Protein AF-A0A933LT91-F1 (afdb_monomer_lite)

Foldseek 3Di:
DPDDDDDDAPDPVRVVVVVLVVLVPDDPVVNVVVVVVVVVVVVVVVVPDDDDDDDDDDDDDRDDD

Sequence (65 aa):
MKKVWVHKAKSFEDAERFDQRYYQAMSAKERVETVSWLRQIARKIKKTGHGGTRLRRVIRVIQQA

Radius of gyration: 14.22 Å; chains: 1; bounding box: 40×32×29 Å

Structure (mmCIF, N/CA/C/O backbone):
data_AF-A0A933LT91-F1
#
_entry.id   AF-A0A933LT91-F1
#
loop_
_atom_site.group_PDB
_atom_site.id
_atom_site.type_symbol
_atom_site.label_atom_id
_atom_site.label_alt_id
_atom_site.label_comp_id
_atom_site.label_asym_id
_atom_site.label_entity_id
_atom_site.label_seq_id
_atom_site.pdbx_PDB_ins_code
_atom_site.Cartn_x
_atom_site.Cartn_y
_atom_site.Cartn_z
_atom_site.occupancy
_atom_site.B_iso_or_equiv
_atom_site.auth_seq_id
_atom_site.auth_comp_id
_atom_site.auth_asym_id
_atom_site.auth_atom_id
_atom_site.pdbx_PDB_model_num
ATOM 1 N N . MET A 1 1 ? 4.774 -21.151 4.003 1.00 45.44 1 MET A N 1
ATOM 2 C CA . MET A 1 1 ? 5.364 -20.044 3.212 1.00 45.44 1 MET A CA 1
ATOM 3 C C . MET A 1 1 ? 4.338 -18.929 3.069 1.00 45.44 1 MET A C 1
ATOM 5 O O . MET A 1 1 ? 3.208 -19.222 2.697 1.00 45.44 1 MET A O 1
ATOM 9 N N . LYS A 1 2 ? 4.688 -17.675 3.386 1.00 51.72 2 LYS A N 1
ATOM 10 C CA . LYS A 1 2 ? 3.798 -16.532 3.118 1.00 51.72 2 LYS A CA 1
ATOM 11 C C . LYS A 1 2 ? 3.746 -16.326 1.601 1.00 51.72 2 LYS A C 1
ATOM 13 O O . LYS A 1 2 ? 4.792 -16.133 0.990 1.00 51.72 2 LYS A O 1
ATOM 18 N N . LYS A 1 3 ? 2.562 -16.430 0.989 1.00 61.12 3 LYS A N 1
ATOM 19 C CA . LYS A 1 3 ? 2.389 -16.196 -0.453 1.00 61.12 3 LYS A CA 1
ATOM 20 C C . LYS A 1 3 ? 2.673 -14.719 -0.735 1.00 61.12 3 LYS A C 1
ATOM 22 O O . LYS A 1 3 ? 1.922 -13.860 -0.284 1.00 61.12 3 LYS A O 1
ATOM 27 N N . VAL A 1 4 ? 3.768 -14.427 -1.432 1.00 64.75 4 VAL A N 1
ATOM 28 C CA . VAL A 1 4 ? 4.050 -13.076 -1.931 1.00 64.75 4 VAL A CA 1
ATOM 29 C C . VAL A 1 4 ? 3.302 -12.928 -3.247 1.00 64.75 4 VAL A C 1
ATOM 31 O O . VAL A 1 4 ? 3.572 -13.657 -4.199 1.00 64.75 4 VAL A O 1
ATOM 34 N N . TRP A 1 5 ? 2.325 -12.029 -3.282 1.00 70.25 5 TRP A N 1
ATOM 35 C CA . TRP A 1 5 ? 1.565 -11.743 -4.491 1.00 70.25 5 TRP A CA 1
ATOM 36 C C . TRP A 1 5 ? 2.246 -10.604 -5.256 1.00 70.25 5 TRP A C 1
ATOM 38 O O . TRP A 1 5 ? 2.540 -9.561 -4.675 1.00 70.25 5 TRP A O 1
ATOM 48 N N . VAL A 1 6 ? 2.544 -10.822 -6.540 1.00 76.25 6 VAL A N 1
ATOM 49 C CA . VAL A 1 6 ? 3.240 -9.850 -7.396 1.00 76.25 6 VAL A CA 1
ATOM 50 C C . VAL A 1 6 ? 2.385 -9.573 -8.625 1.00 76.25 6 VAL A C 1
ATOM 52 O O . VAL A 1 6 ? 2.139 -10.474 -9.426 1.00 76.25 6 VAL A O 1
ATOM 55 N N . HIS A 1 7 ? 1.971 -8.318 -8.797 1.00 82.81 7 HIS A N 1
ATOM 56 C CA . HIS A 1 7 ? 1.352 -7.844 -10.030 1.00 82.81 7 HIS A CA 1
ATOM 57 C C . HIS A 1 7 ? 2.436 -7.394 -11.016 1.00 82.81 7 HIS A C 1
ATOM 59 O O . HIS A 1 7 ? 3.185 -6.459 -10.734 1.00 82.81 7 HIS A O 1
ATOM 65 N N . LYS A 1 8 ? 2.534 -8.058 -12.172 1.00 86.19 8 LYS A N 1
ATOM 66 C CA . LYS A 1 8 ? 3.398 -7.621 -13.278 1.00 86.19 8 LYS A CA 1
ATOM 67 C C . LYS A 1 8 ? 2.585 -6.736 -14.225 1.00 86.19 8 LYS A C 1
ATOM 69 O O . LYS A 1 8 ? 1.848 -7.262 -15.055 1.00 86.19 8 LYS A O 1
ATOM 74 N N . ALA A 1 9 ? 2.719 -5.420 -14.080 1.00 90.38 9 ALA A N 1
ATOM 75 C CA . ALA A 1 9 ? 2.053 -4.441 -14.938 1.00 90.38 9 ALA A CA 1
ATOM 76 C C . ALA A 1 9 ? 2.786 -4.269 -16.277 1.00 90.38 9 ALA A C 1
ATOM 78 O O . ALA A 1 9 ? 4.015 -4.367 -16.334 1.00 90.38 9 ALA A O 1
ATOM 79 N N . LYS A 1 10 ? 2.037 -3.991 -17.352 1.00 89.00 10 LYS A N 1
ATOM 80 C CA . LYS A 1 10 ? 2.608 -3.737 -18.691 1.00 89.00 10 LYS A CA 1
ATOM 81 C C . LYS A 1 10 ? 2.991 -2.271 -18.919 1.00 89.00 10 LYS A C 1
ATOM 83 O O . LYS A 1 10 ? 3.780 -1.990 -19.816 1.00 89.00 10 LYS A O 1
ATOM 88 N N . SER A 1 11 ? 2.448 -1.352 -18.121 1.00 91.12 11 SER A N 1
ATOM 89 C CA . SER A 1 11 ? 2.776 0.077 -18.142 1.00 91.12 11 SER A CA 1
ATOM 90 C C . SER A 1 11 ? 2.642 0.702 -16.749 1.00 91.12 11 SER A C 1
ATOM 92 O O . SER A 1 11 ? 2.133 0.074 -15.815 1.00 91.12 11 SER A O 1
ATOM 94 N N . PHE A 1 12 ? 3.096 1.948 -16.599 1.00 85.81 12 PHE A N 1
ATOM 95 C CA . PHE A 1 12 ? 2.941 2.687 -15.344 1.00 85.81 12 PHE A CA 1
ATOM 96 C C . PHE A 1 12 ? 1.473 3.018 -15.045 1.00 85.81 12 PHE A C 1
ATOM 98 O O . PHE A 1 12 ? 1.063 2.958 -13.886 1.00 85.81 12 PHE A O 1
ATOM 105 N N . GLU A 1 13 ? 0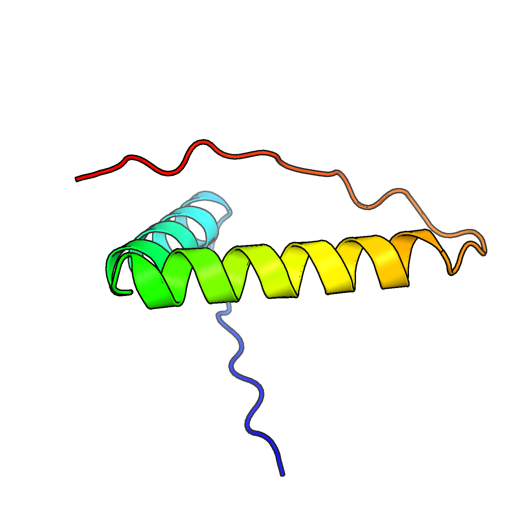.669 3.304 -16.071 1.00 90.50 13 GLU A N 1
ATOM 106 C CA . GLU A 1 13 ? -0.771 3.549 -15.933 1.00 90.50 13 GLU A CA 1
ATOM 107 C C . GLU A 1 13 ? -1.519 2.288 -15.487 1.00 90.50 13 GLU A C 1
ATOM 109 O O . GLU A 1 13 ? -2.452 2.365 -14.687 1.00 90.50 13 GLU A O 1
ATOM 114 N N . ASP A 1 14 ? -1.113 1.120 -15.991 1.00 84.12 14 ASP A N 1
ATOM 115 C CA . ASP A 1 14 ? -1.671 -0.178 -15.597 1.00 84.12 14 ASP A CA 1
ATOM 116 C C . ASP A 1 14 ? -1.380 -0.470 -14.116 1.00 84.12 14 ASP A C 1
ATOM 118 O O . ASP A 1 14 ? -2.290 -0.789 -13.349 1.00 84.12 14 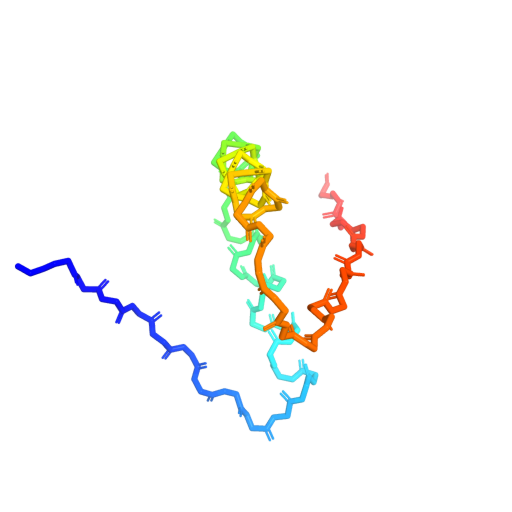ASP A O 1
ATOM 122 N N . ALA A 1 15 ? -0.140 -0.223 -13.678 1.00 84.38 15 ALA A N 1
ATOM 123 C CA . ALA A 1 15 ? 0.244 -0.333 -12.272 1.00 84.38 15 ALA A CA 1
ATOM 124 C C . ALA A 1 15 ? -0.567 0.618 -11.372 1.00 84.38 15 ALA A C 1
ATOM 126 O O . ALA A 1 15 ? -1.061 0.218 -10.321 1.00 84.38 15 ALA A O 1
ATOM 127 N N . GLU A 1 16 ? -0.753 1.872 -11.791 1.00 85.19 16 GLU A N 1
ATOM 128 C CA . GLU A 1 16 ? -1.523 2.855 -11.023 1.00 85.19 16 GLU A CA 1
ATOM 129 C C . GLU A 1 16 ? -3.007 2.492 -10.921 1.00 85.19 16 GLU A C 1
ATOM 131 O O . GLU A 1 16 ? -3.611 2.623 -9.853 1.00 85.19 16 GLU A O 1
ATOM 136 N N . ARG A 1 17 ? -3.594 1.988 -12.008 1.00 89.12 17 ARG A N 1
ATOM 137 C CA . ARG A 1 17 ? -4.985 1.529 -12.020 1.00 89.12 17 ARG A CA 1
ATOM 138 C C . ARG A 1 17 ? -5.174 0.303 -11.136 1.00 89.12 17 ARG A C 1
ATOM 140 O O . ARG 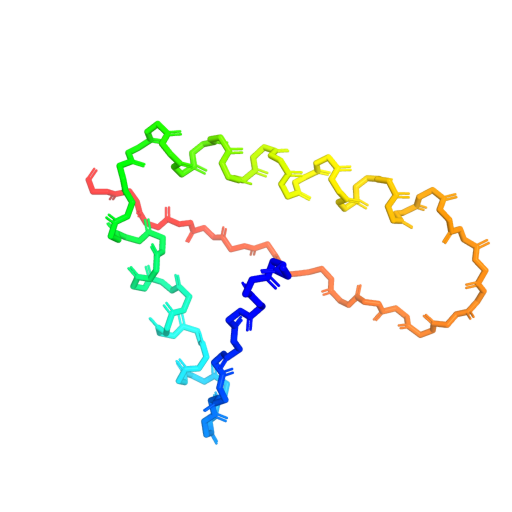A 1 17 ? -6.196 0.197 -10.456 1.00 89.12 17 ARG A O 1
ATOM 147 N N . PHE A 1 18 ? -4.205 -0.609 -11.141 1.00 88.94 18 PHE A N 1
ATOM 148 C CA . PHE A 1 18 ? -4.192 -1.749 -10.238 1.00 88.94 18 PHE A CA 1
ATOM 149 C C . PHE A 1 18 ? -4.175 -1.290 -8.773 1.00 88.94 18 PHE A C 1
ATOM 151 O O . PHE A 1 18 ? -5.045 -1.695 -8.001 1.00 88.94 18 PHE A O 1
ATOM 158 N N . ASP A 1 19 ? -3.257 -0.387 -8.415 1.00 85.00 19 ASP A N 1
ATOM 159 C CA . ASP A 1 19 ? -3.148 0.154 -7.058 1.00 85.00 19 ASP A CA 1
ATOM 160 C C . ASP A 1 19 ? -4.452 0.826 -6.611 1.00 85.00 19 ASP A C 1
ATOM 162 O O . ASP A 1 19 ? -4.953 0.550 -5.520 1.00 85.00 19 ASP A O 1
ATOM 166 N N . GLN A 1 20 ? -5.043 1.680 -7.454 1.00 85.75 20 GLN A N 1
ATOM 167 C CA . GLN A 1 20 ? -6.315 2.334 -7.135 1.00 85.75 20 GLN A CA 1
ATOM 168 C C . GLN A 1 20 ? -7.420 1.320 -6.854 1.00 85.75 20 GLN A C 1
ATOM 170 O O . GLN A 1 20 ? -8.076 1.418 -5.819 1.00 85.75 20 GLN A O 1
ATOM 175 N N . ARG A 1 21 ? -7.598 0.325 -7.731 1.00 87.75 21 ARG A N 1
ATOM 176 C CA . ARG A 1 21 ? -8.614 -0.724 -7.555 1.00 87.75 21 ARG A CA 1
ATOM 177 C C . ARG A 1 21 ? -8.386 -1.525 -6.280 1.00 87.75 21 ARG A C 1
ATOM 179 O O . ARG A 1 21 ? -9.343 -1.801 -5.564 1.00 87.75 21 ARG A O 1
ATOM 186 N N . TYR A 1 22 ? -7.133 -1.855 -5.977 1.00 85.62 22 TYR A N 1
ATOM 187 C CA . TYR A 1 22 ? -6.761 -2.569 -4.760 1.00 85.62 22 TYR A CA 1
ATOM 188 C C . TYR A 1 22 ? -7.187 -1.802 -3.500 1.00 85.62 22 TYR A C 1
ATOM 190 O O . TYR A 1 22 ? -7.848 -2.367 -2.632 1.00 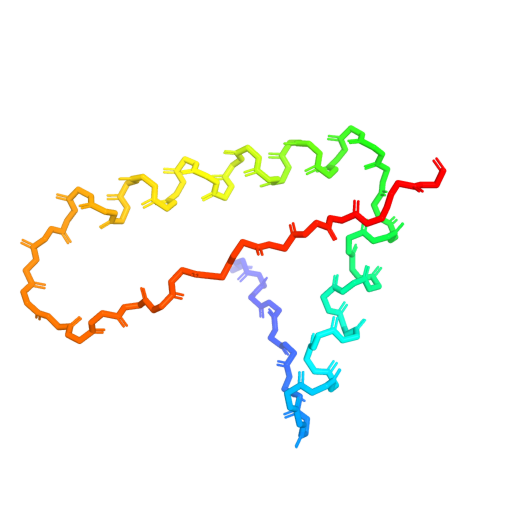85.62 22 TYR A O 1
ATOM 198 N N . TYR A 1 23 ? -6.896 -0.499 -3.416 1.00 81.50 23 TYR A N 1
ATOM 199 C CA . TYR A 1 23 ? -7.306 0.318 -2.267 1.00 81.50 23 TYR A CA 1
ATOM 200 C C . TYR A 1 23 ? -8.803 0.653 -2.247 1.00 81.50 23 TYR A C 1
ATOM 202 O O . TYR A 1 23 ? -9.367 0.846 -1.167 1.00 81.50 23 TYR A O 1
ATOM 210 N N . GLN A 1 24 ? -9.452 0.743 -3.410 1.00 85.50 24 GLN A N 1
ATOM 211 C CA . GLN A 1 24 ? -10.897 0.968 -3.526 1.00 85.50 24 GLN A CA 1
ATOM 212 C C . GLN A 1 24 ? -11.710 -0.251 -3.089 1.00 85.50 24 GLN A C 1
ATOM 214 O O . GLN A 1 24 ? -12.758 -0.074 -2.481 1.00 85.50 24 GLN A O 1
ATOM 219 N N . ALA A 1 25 ? -11.212 -1.464 -3.340 1.00 87.69 25 ALA A N 1
ATOM 220 C CA . ALA A 1 25 ? -11.848 -2.704 -2.900 1.00 87.69 25 ALA A CA 1
ATOM 221 C C . ALA A 1 25 ? -11.789 -2.916 -1.373 1.00 87.69 25 ALA A C 1
ATOM 223 O O . ALA A 1 25 ? -12.527 -3.743 -0.845 1.00 87.69 25 ALA A O 1
ATOM 224 N N . MET A 1 26 ? -10.927 -2.181 -0.662 1.00 85.06 26 MET A N 1
ATOM 225 C CA . MET A 1 26 ? -10.831 -2.225 0.799 1.00 85.06 26 MET A CA 1
ATOM 226 C C . MET A 1 26 ? -11.881 -1.346 1.472 1.00 85.06 26 MET A C 1
ATOM 228 O O . MET A 1 26 ? -12.153 -0.225 1.024 1.00 85.06 26 MET A O 1
ATOM 232 N N . SER A 1 27 ? -12.366 -1.789 2.633 1.00 89.25 27 SER A N 1
ATOM 233 C CA . SER A 1 27 ? -13.137 -0.935 3.535 1.00 89.25 27 SER A CA 1
ATOM 234 C C . SER A 1 27 ? -12.297 0.237 4.061 1.00 89.25 27 SER A C 1
ATOM 236 O O . SER A 1 27 ? -11.061 0.209 4.074 1.00 89.25 27 SER A O 1
ATOM 238 N N . ALA A 1 28 ? -12.963 1.287 4.549 1.00 85.00 28 ALA A N 1
ATOM 239 C CA . ALA A 1 28 ? -12.283 2.456 5.111 1.00 85.00 28 ALA A CA 1
ATOM 240 C C . ALA A 1 28 ? -11.332 2.086 6.267 1.00 85.00 28 ALA A C 1
ATOM 242 O O . ALA A 1 28 ? -10.224 2.620 6.350 1.00 85.00 28 ALA A O 1
ATOM 243 N N . LYS A 1 29 ? -11.735 1.135 7.122 1.00 88.50 29 LYS A N 1
ATOM 244 C CA . LYS A 1 29 ? -10.928 0.654 8.250 1.00 88.50 29 LYS A CA 1
ATOM 245 C C . LYS A 1 29 ? -9.664 -0.063 7.771 1.00 88.50 29 LYS A C 1
ATOM 247 O O . LYS A 1 29 ? -8.562 0.317 8.162 1.00 88.50 29 LYS A O 1
ATOM 252 N N . GLU A 1 30 ? -9.812 -1.027 6.864 1.00 82.31 30 GLU A N 1
ATOM 253 C CA . GLU A 1 30 ? -8.687 -1.786 6.299 1.00 82.31 30 GLU A CA 1
ATOM 254 C C . GLU A 1 30 ? -7.702 -0.878 5.561 1.00 82.31 30 GLU A C 1
ATOM 256 O O . GLU A 1 30 ? -6.485 -1.046 5.669 1.00 82.31 30 GLU A O 1
ATOM 261 N N . ARG A 1 31 ? -8.210 0.138 4.854 1.00 83.94 31 ARG A N 1
ATOM 262 C CA . ARG A 1 31 ? -7.380 1.123 4.158 1.00 83.94 31 ARG A CA 1
ATOM 263 C C . ARG A 1 31 ? -6.526 1.929 5.136 1.00 83.94 31 ARG A C 1
ATOM 265 O O . ARG A 1 31 ? -5.324 2.084 4.913 1.00 83.94 31 ARG A O 1
ATOM 272 N N . VAL A 1 32 ? -7.116 2.431 6.223 1.00 86.25 32 VAL A N 1
ATOM 273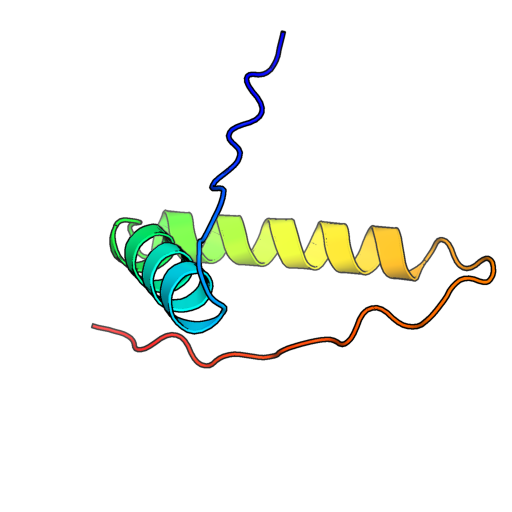 C CA . VAL A 1 32 ? -6.396 3.209 7.247 1.00 86.25 32 VAL A CA 1
ATOM 274 C C . VAL A 1 32 ? -5.345 2.355 7.955 1.00 86.25 32 VAL A C 1
ATOM 276 O O . VAL A 1 32 ? -4.210 2.812 8.132 1.00 86.25 32 VAL A O 1
ATOM 279 N N . GLU A 1 33 ? -5.683 1.118 8.316 1.00 83.62 33 GLU A N 1
ATOM 280 C CA . GLU A 1 33 ? -4.750 0.169 8.934 1.00 83.62 33 GLU A CA 1
ATOM 281 C C . GLU A 1 33 ? -3.576 -0.147 7.996 1.00 83.62 33 GLU A C 1
ATOM 283 O O . GLU A 1 33 ? -2.412 -0.011 8.387 1.00 83.62 33 GLU A O 1
ATOM 288 N N . THR A 1 34 ? -3.867 -0.452 6.728 1.00 81.81 34 THR A N 1
ATOM 289 C CA . THR A 1 34 ? -2.862 -0.756 5.696 1.00 81.81 34 THR A CA 1
ATOM 290 C C . THR A 1 34 ? -1.910 0.418 5.479 1.00 81.81 34 THR A C 1
ATOM 292 O O . THR A 1 34 ? -0.689 0.256 5.538 1.00 81.81 34 THR A O 1
ATOM 295 N N . VAL A 1 35 ? -2.436 1.633 5.293 1.00 82.31 35 VAL A N 1
ATOM 296 C CA . VAL A 1 35 ? -1.613 2.841 5.103 1.00 82.31 35 VAL A CA 1
ATOM 297 C C . VAL A 1 35 ? -0.775 3.141 6.348 1.00 82.31 35 VAL A C 1
ATOM 299 O O . VAL A 1 35 ? 0.393 3.523 6.234 1.00 82.31 35 VAL A O 1
ATOM 302 N N . SER A 1 36 ? -1.333 2.950 7.544 1.00 80.12 36 SER A N 1
ATOM 303 C CA . SER A 1 36 ? -0.611 3.158 8.804 1.00 80.12 36 SER A CA 1
ATOM 304 C C . SER A 1 36 ? 0.551 2.180 8.960 1.00 80.12 36 SER A C 1
ATOM 306 O O . SER A 1 36 ? 1.661 2.593 9.307 1.00 80.12 36 SER A O 1
ATOM 308 N N . TRP A 1 37 ? 0.339 0.906 8.632 1.00 80.00 37 TRP A N 1
ATOM 309 C CA . TRP A 1 37 ? 1.385 -0.115 8.627 1.00 80.00 37 TRP A CA 1
ATOM 310 C C . TRP A 1 37 ? 2.487 0.193 7.603 1.00 80.00 37 TRP A C 1
ATOM 312 O O . TRP A 1 37 ? 3.670 0.211 7.955 1.00 80.00 37 TRP A O 1
ATOM 322 N N . LEU A 1 38 ? 2.117 0.552 6.368 1.00 79.12 38 LEU A N 1
ATOM 323 C CA . LEU A 1 38 ? 3.069 0.954 5.324 1.00 79.12 38 LEU A CA 1
ATOM 324 C C . LEU A 1 38 ? 3.908 2.169 5.747 1.00 79.12 38 LEU A C 1
ATOM 326 O O . LEU A 1 38 ? 5.120 2.192 5.529 1.00 79.12 38 LEU A O 1
ATOM 330 N N . ARG A 1 39 ? 3.306 3.161 6.418 1.00 80.06 39 ARG A N 1
ATOM 331 C CA . ARG A 1 39 ? 4.035 4.315 6.977 1.00 80.06 39 ARG A CA 1
ATOM 332 C C . ARG A 1 39 ? 5.052 3.894 8.034 1.00 80.06 39 ARG A C 1
ATOM 334 O O . ARG A 1 39 ? 6.162 4.431 8.052 1.00 80.06 39 ARG A O 1
ATOM 341 N N . GLN A 1 40 ? 4.703 2.956 8.914 1.00 77.06 40 GLN A N 1
ATOM 342 C CA . GLN A 1 40 ? 5.637 2.434 9.914 1.00 77.06 40 GLN A CA 1
ATOM 343 C C . GLN A 1 40 ? 6.813 1.707 9.254 1.00 77.06 40 GLN A C 1
ATOM 345 O O . GLN A 1 40 ? 7.960 1.943 9.634 1.00 77.06 40 GLN A O 1
ATOM 350 N N . ILE A 1 41 ? 6.552 0.887 8.234 1.00 74.25 41 ILE A N 1
ATOM 351 C CA . ILE A 1 41 ? 7.598 0.216 7.450 1.00 74.25 41 ILE A CA 1
ATOM 352 C C . ILE A 1 41 ? 8.498 1.233 6.758 1.00 74.25 41 ILE A C 1
ATOM 354 O O . ILE A 1 41 ? 9.714 1.169 6.913 1.00 74.25 41 ILE A O 1
ATOM 358 N N . ALA A 1 42 ? 7.924 2.222 6.073 1.00 74.25 42 ALA A N 1
ATOM 359 C CA . ALA A 1 42 ? 8.690 3.272 5.412 1.00 74.25 42 ALA A CA 1
ATOM 360 C C . ALA A 1 42 ? 9.586 4.038 6.400 1.00 74.25 42 ALA A C 1
ATOM 362 O O . ALA A 1 42 ? 10.730 4.363 6.082 1.00 74.25 42 ALA A O 1
ATOM 363 N N . ARG A 1 43 ? 9.103 4.295 7.624 1.00 72.31 43 ARG A N 1
ATOM 364 C CA . ARG A 1 43 ? 9.912 4.890 8.700 1.00 72.31 43 ARG A CA 1
ATOM 365 C C . ARG A 1 43 ? 11.045 3.968 9.158 1.00 72.31 43 ARG A C 1
ATOM 367 O O . ARG A 1 43 ? 12.141 4.473 9.379 1.00 72.31 43 ARG A O 1
ATOM 374 N N . LYS A 1 44 ? 10.809 2.657 9.288 1.00 70.81 44 LYS A N 1
ATOM 375 C CA . LYS A 1 44 ? 11.846 1.667 9.638 1.00 70.81 44 LYS A CA 1
ATOM 376 C C . LYS A 1 44 ? 12.931 1.585 8.558 1.00 70.81 44 LYS A C 1
ATOM 378 O O . LYS A 1 44 ? 14.103 1.684 8.894 1.00 70.81 44 LYS A O 1
ATOM 383 N N . ILE A 1 45 ? 12.542 1.543 7.281 1.00 68.75 45 ILE A N 1
ATOM 384 C CA . ILE A 1 45 ? 13.464 1.555 6.129 1.00 68.75 45 ILE A CA 1
ATOM 385 C C . ILE A 1 45 ? 14.255 2.873 6.062 1.00 68.75 45 ILE A C 1
ATOM 387 O O . ILE A 1 45 ? 15.448 2.873 5.786 1.00 68.75 45 ILE A O 1
ATOM 391 N N . LYS A 1 46 ? 13.628 4.021 6.364 1.00 63.31 46 LYS A N 1
ATOM 392 C CA . LYS A 1 46 ? 14.320 5.325 6.391 1.00 63.31 46 LYS A CA 1
ATOM 393 C C . LYS A 1 46 ? 15.418 5.397 7.467 1.00 63.31 46 LYS A C 1
ATOM 395 O O . LYS A 1 46 ? 16.334 6.199 7.320 1.00 63.31 46 LYS A O 1
ATOM 400 N N . LYS A 1 47 ? 15.325 4.609 8.545 1.00 58.47 47 LYS A N 1
ATOM 401 C CA . LYS A 1 47 ? 16.337 4.569 9.616 1.00 58.47 47 LYS A CA 1
ATOM 402 C C . LYS A 1 47 ? 17.549 3.691 9.277 1.00 58.47 47 LYS A C 1
ATOM 404 O O . LYS A 1 47 ? 18.586 3.857 9.904 1.00 58.47 47 LYS A O 1
ATOM 409 N N . THR A 1 48 ? 17.450 2.807 8.286 1.00 56.19 48 THR A N 1
ATOM 410 C CA . THR A 1 48 ? 18.575 2.013 7.772 1.00 56.19 48 THR A CA 1
ATOM 411 C C . THR A 1 48 ? 19.208 2.749 6.598 1.00 56.19 48 THR A C 1
ATOM 413 O O . THR A 1 48 ? 18.895 2.493 5.438 1.00 56.19 48 THR A O 1
ATOM 416 N N . GLY A 1 49 ? 20.036 3.745 6.903 1.00 53.19 49 GLY A N 1
ATOM 417 C CA . GLY A 1 49 ? 20.802 4.473 5.902 1.00 53.19 49 GLY A CA 1
ATOM 418 C C . GLY A 1 49 ? 22.168 3.838 5.697 1.00 53.19 49 GLY A C 1
ATOM 419 O O . GLY A 1 49 ? 23.050 4.083 6.503 1.00 53.19 49 GLY A O 1
ATOM 420 N N . HIS A 1 50 ? 22.357 3.118 4.592 1.00 43.41 50 HIS A N 1
ATOM 421 C CA . HIS A 1 50 ? 23.642 3.069 3.893 1.00 43.41 50 HIS A CA 1
ATOM 422 C C . HIS A 1 50 ? 23.385 3.121 2.384 1.00 43.41 50 HIS A C 1
ATOM 424 O O . HIS A 1 50 ? 22.362 2.645 1.899 1.00 43.41 50 HIS A O 1
ATOM 430 N N . GLY A 1 51 ? 24.268 3.840 1.692 1.00 52.12 51 GLY A N 1
ATOM 431 C CA . GLY A 1 51 ? 24.100 4.418 0.361 1.00 52.12 51 GLY A CA 1
ATOM 432 C C . GLY A 1 51 ? 23.475 3.514 -0.700 1.00 52.12 51 GLY A C 1
ATOM 433 O O . GLY A 1 51 ? 23.861 2.367 -0.878 1.00 52.12 51 GLY A O 1
ATOM 434 N N . GLY A 1 52 ? 22.537 4.084 -1.450 1.00 49.62 52 GLY A N 1
ATOM 435 C CA . GLY A 1 52 ? 21.942 3.444 -2.617 1.00 49.62 52 GLY A CA 1
ATOM 436 C C . GLY A 1 52 ? 20.739 4.239 -3.102 1.00 49.62 52 GLY A C 1
ATOM 437 O O . GLY A 1 52 ? 19.646 4.097 -2.570 1.00 49.62 52 GLY A O 1
ATOM 438 N N . THR A 1 53 ? 20.982 5.153 -4.044 1.00 53.53 53 THR A N 1
ATOM 439 C CA . THR A 1 53 ? 20.017 5.651 -5.045 1.00 53.53 53 THR A CA 1
ATOM 440 C C . THR A 1 53 ? 18.557 5.820 -4.576 1.00 53.53 53 THR A C 1
ATOM 442 O O . THR A 1 53 ? 17.716 4.936 -4.695 1.00 53.53 53 THR A O 1
ATOM 445 N N . ARG A 1 54 ? 18.266 7.026 -4.063 1.00 51.72 54 ARG A N 1
ATOM 446 C CA . ARG A 1 54 ? 16.954 7.594 -3.676 1.00 51.72 54 ARG A CA 1
ATOM 447 C C . ARG A 1 54 ? 15.718 6.860 -4.242 1.00 51.72 54 ARG A C 1
ATOM 449 O O . ARG A 1 54 ? 15.303 7.120 -5.370 1.00 51.72 54 ARG A O 1
ATOM 456 N N . LEU A 1 55 ? 15.023 6.093 -3.396 1.00 53.88 55 LEU A N 1
ATOM 457 C CA . LEU A 1 55 ? 13.599 5.784 -3.588 1.00 53.88 55 LEU A CA 1
ATOM 458 C C . LEU A 1 55 ? 12.811 7.108 -3.656 1.00 53.88 55 LEU A C 1
ATOM 460 O O . LEU A 1 55 ? 12.702 7.826 -2.655 1.00 53.88 55 LEU A O 1
ATOM 464 N N . ARG A 1 56 ? 12.287 7.463 -4.839 1.00 50.78 56 ARG A N 1
ATOM 465 C CA . ARG A 1 56 ? 11.395 8.621 -5.010 1.00 50.78 56 ARG A CA 1
ATOM 466 C C . ARG A 1 56 ? 10.116 8.366 -4.213 1.00 50.78 56 ARG A C 1
ATOM 468 O O . ARG A 1 56 ? 9.409 7.395 -4.458 1.00 50.78 56 ARG A O 1
ATOM 475 N N . ARG A 1 57 ? 9.819 9.230 -3.241 1.00 52.91 57 ARG A N 1
ATOM 476 C CA . ARG A 1 57 ? 8.550 9.186 -2.504 1.00 52.91 57 ARG A CA 1
ATOM 477 C C . ARG A 1 57 ? 7.457 9.780 -3.386 1.00 52.91 57 ARG A C 1
ATOM 479 O O . ARG A 1 57 ? 7.559 10.946 -3.750 1.00 52.91 57 ARG A O 1
ATOM 486 N N . VAL A 1 58 ? 6.424 9.000 -3.690 1.00 48.72 58 VAL A N 1
ATOM 487 C CA . VAL A 1 58 ? 5.205 9.483 -4.352 1.00 48.72 58 VAL A CA 1
ATOM 488 C 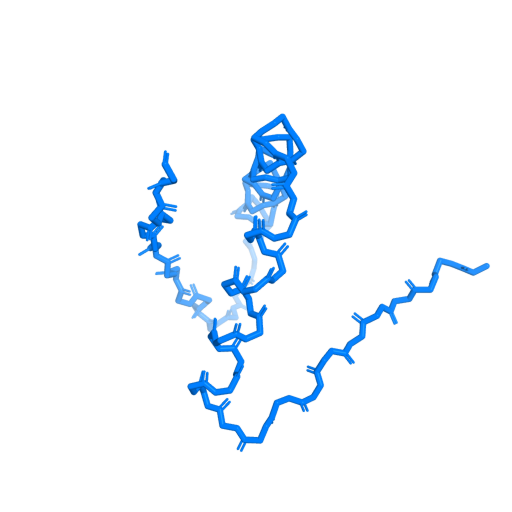C . VAL A 1 58 ? 4.117 9.599 -3.285 1.00 48.72 58 VAL A C 1
ATOM 490 O O . VAL A 1 58 ? 3.805 8.623 -2.606 1.00 48.72 58 VAL A O 1
ATOM 493 N N . ILE A 1 59 ? 3.577 10.802 -3.091 1.00 48.78 59 ILE A N 1
ATOM 494 C CA . ILE A 1 59 ? 2.418 11.058 -2.226 1.00 48.78 59 ILE A CA 1
ATOM 495 C C . ILE A 1 59 ? 1.211 11.161 -3.160 1.00 48.78 59 ILE A C 1
ATOM 497 O O . ILE A 1 59 ? 1.214 12.009 -4.047 1.00 48.78 59 ILE A O 1
ATOM 501 N N . ARG A 1 60 ? 0.207 10.294 -2.996 1.00 48.50 60 ARG A N 1
ATOM 502 C CA . ARG A 1 60 ? -1.032 10.317 -3.791 1.00 48.50 60 ARG A CA 1
ATOM 503 C C . ARG A 1 60 ? -2.232 10.614 -2.897 1.00 48.50 60 ARG A C 1
ATOM 505 O O . ARG A 1 60 ? -2.316 10.097 -1.783 1.00 48.50 60 ARG A O 1
ATOM 512 N N . VAL A 1 61 ? -3.152 11.431 -3.404 1.00 49.31 61 VAL A N 1
ATOM 513 C CA . VAL A 1 61 ? -4.467 11.676 -2.800 1.00 49.31 61 VAL A CA 1
ATOM 514 C C . VAL A 1 61 ? -5.381 10.529 -3.221 1.00 49.31 61 VAL A C 1
ATOM 516 O O . VAL A 1 61 ? -5.624 10.333 -4.409 1.00 49.31 61 VAL A O 1
ATOM 519 N N . ILE A 1 62 ? -5.845 9.734 -2.258 1.00 57.34 62 ILE A N 1
ATOM 520 C CA . ILE A 1 62 ? -6.831 8.680 -2.511 1.00 57.34 62 ILE A CA 1
ATOM 521 C C . ILE A 1 62 ? -8.199 9.363 -2.544 1.00 57.34 62 ILE A C 1
ATOM 523 O O . ILE A 1 62 ? -8.600 9.937 -1.532 1.00 57.34 62 ILE A O 1
ATOM 527 N N . GLN A 1 63 ? -8.896 9.319 -3.686 1.00 48.69 63 GLN A N 1
ATOM 528 C CA . GLN A 1 63 ? -10.285 9.777 -3.767 1.00 48.69 63 GLN A CA 1
ATOM 529 C C . GLN A 1 63 ? -11.126 9.021 -2.729 1.00 48.69 63 GLN A C 1
ATOM 531 O O . GLN A 1 63 ? -11.103 7.787 -2.667 1.00 48.69 63 GLN A O 1
ATOM 536 N N . GLN A 1 64 ? -11.809 9.773 -1.872 1.00 47.31 64 GLN A N 1
ATOM 537 C CA . GLN A 1 64 ? -12.789 9.235 -0.937 1.00 47.31 64 GLN A CA 1
ATOM 538 C C . GLN A 1 64 ? -14.125 9.099 -1.674 1.00 47.31 64 GLN A C 1
ATOM 540 O O . GLN A 1 64 ? -14.444 9.949 -2.504 1.00 47.31 64 GLN A O 1
ATOM 545 N N . ALA A 1 65 ? -14.826 7.992 -1.417 1.00 52.66 65 ALA A N 1
ATOM 546 C CA . ALA A 1 65 ? -16.216 7.816 -1.828 1.00 52.66 65 ALA A CA 1
ATOM 547 C C . ALA A 1 65 ? -17.123 8.715 -0.983 1.00 52.66 65 ALA A C 1
ATOM 549 O O . ALA A 1 65 ? -16.757 8.932 0.199 1.00 52.66 65 ALA A O 1
#

Secondary structure (DSSP, 8-state):
---------SSHHHHHHHHHHHHHSS-HHHHHHHHHHHHHHHHHHHH--------PPPP-PPPP-

pLDDT: mean 71.71, std 15.62, range [43.41, 91.12]